Protein AF-A0A3M2BJX8-F1 (afdb_monomer_lite)

Structure (mmCIF, N/CA/C/O backbone):
data_AF-A0A3M2BJX8-F1
#
_entry.id   AF-A0A3M2BJX8-F1
#
loop_
_atom_site.group_PDB
_atom_site.id
_atom_site.type_symbol
_atom_site.label_atom_id
_atom_site.label_alt_id
_atom_site.label_comp_id
_atom_site.label_asym_id
_atom_site.label_entity_id
_atom_site.label_seq_id
_atom_site.pdbx_PDB_ins_code
_atom_site.Cartn_x
_atom_site.Cartn_y
_atom_site.Cartn_z
_atom_site.occupancy
_atom_site.B_iso_or_equiv
_atom_site.auth_seq_id
_atom_site.auth_comp_id
_atom_site.auth_asym_id
_atom_site.auth_atom_id
_atom_site.pdbx_PDB_model_num
ATOM 1 N N . MET A 1 1 ? -5.588 -3.316 12.699 1.00 92.38 1 MET A N 1
ATOM 2 C CA . MET A 1 1 ? -4.534 -2.305 12.518 1.00 92.38 1 MET A CA 1
ATOM 3 C C . MET A 1 1 ? -3.690 -2.720 11.338 1.00 92.38 1 MET A C 1
ATOM 5 O O . MET A 1 1 ? -3.157 -3.820 11.353 1.00 92.38 1 MET A O 1
ATOM 9 N N . LEU A 1 2 ? -3.615 -1.872 10.319 1.00 94.94 2 LEU A N 1
ATOM 10 C CA . LEU A 1 2 ? -2.756 -2.067 9.160 1.00 94.94 2 LEU A CA 1
ATOM 11 C C . LEU A 1 2 ? -1.336 -1.611 9.515 1.00 94.94 2 LEU A C 1
ATOM 13 O O . LEU A 1 2 ? -1.158 -0.481 9.973 1.00 94.94 2 LEU A O 1
ATOM 17 N N . LYS A 1 3 ? -0.360 -2.497 9.307 1.00 96.56 3 LYS A N 1
ATOM 18 C CA . LYS A 1 3 ? 1.063 -2.248 9.577 1.00 96.56 3 LYS A CA 1
ATOM 19 C C . LYS A 1 3 ? 1.874 -2.069 8.302 1.00 96.56 3 LYS A C 1
ATOM 21 O O . LYS A 1 3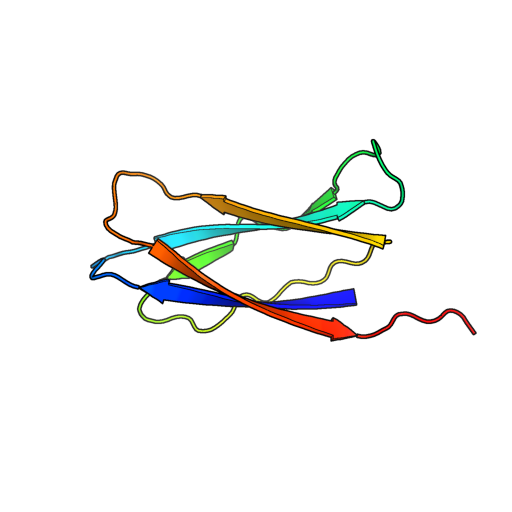 ? 2.812 -1.281 8.254 1.00 96.56 3 LYS A O 1
ATOM 26 N N . ARG A 1 4 ? 1.562 -2.848 7.263 1.00 97.56 4 ARG A N 1
ATOM 27 C CA . ARG A 1 4 ? 2.323 -2.836 6.009 1.00 97.56 4 ARG A CA 1
ATOM 28 C C . ARG A 1 4 ? 1.445 -3.101 4.807 1.00 97.56 4 ARG A C 1
ATOM 30 O O . ARG A 1 4 ? 0.481 -3.864 4.878 1.00 97.56 4 ARG A O 1
ATOM 37 N N . VAL A 1 5 ? 1.849 -2.520 3.685 1.00 97.69 5 VAL A N 1
ATOM 38 C CA . VAL A 1 5 ? 1.286 -2.806 2.365 1.00 97.69 5 VAL A CA 1
ATOM 39 C C . VAL A 1 5 ? 2.405 -3.321 1.477 1.00 97.69 5 VAL A C 1
ATOM 41 O O . VAL A 1 5 ? 3.418 -2.646 1.318 1.00 97.69 5 VAL A O 1
ATOM 44 N N . TYR A 1 6 ? 2.207 -4.498 0.888 1.00 97.50 6 TYR A N 1
ATOM 45 C CA . TYR A 1 6 ? 3.106 -5.127 -0.079 1.00 97.50 6 TYR A CA 1
ATOM 46 C C . TYR A 1 6 ? 2.466 -5.045 -1.470 1.00 97.50 6 TYR A C 1
ATOM 48 O O . TYR A 1 6 ? 1.751 -5.975 -1.868 1.00 97.50 6 TYR A O 1
ATOM 56 N N . PRO A 1 7 ? 2.634 -3.933 -2.201 1.00 95.69 7 PRO A N 1
ATOM 57 C CA . PRO A 1 7 ? 2.108 -3.815 -3.552 1.00 95.69 7 PRO A CA 1
ATOM 58 C C . PRO A 1 7 ? 2.941 -4.661 -4.526 1.00 95.69 7 PRO A C 1
ATOM 60 O O . PRO A 1 7 ? 4.149 -4.827 -4.362 1.00 95.69 7 PRO A O 1
ATOM 63 N N . LYS A 1 8 ? 2.292 -5.204 -5.557 1.00 94.38 8 LYS A N 1
ATOM 64 C CA . LYS A 1 8 ? 2.940 -5.971 -6.624 1.00 94.38 8 LYS A CA 1
ATOM 65 C C . LYS A 1 8 ? 2.696 -5.297 -7.959 1.00 94.38 8 LYS A C 1
ATOM 67 O O . LYS A 1 8 ? 1.563 -5.239 -8.440 1.00 94.38 8 LYS A O 1
ATOM 72 N N . PHE A 1 9 ? 3.771 -4.853 -8.585 1.00 91.69 9 PHE A N 1
ATOM 73 C CA . PHE A 1 9 ? 3.733 -4.204 -9.887 1.00 91.69 9 PHE A CA 1
ATOM 74 C C . PHE A 1 9 ? 4.310 -5.124 -10.963 1.00 91.69 9 PHE A C 1
ATOM 76 O O . PHE A 1 9 ? 5.194 -5.936 -10.694 1.00 91.69 9 PHE A O 1
ATOM 83 N N . ALA A 1 10 ? 3.803 -4.987 -12.183 1.00 88.50 10 ALA A N 1
ATOM 84 C CA . ALA A 1 10 ? 4.400 -5.536 -13.392 1.00 88.50 10 ALA A CA 1
ATOM 85 C C . ALA A 1 10 ? 4.704 -4.397 -14.371 1.00 88.50 10 ALA A C 1
ATOM 87 O O . ALA A 1 10 ? 3.980 -3.404 -14.406 1.00 88.50 10 ALA A O 1
ATOM 88 N N . GLY A 1 11 ? 5.754 -4.562 -15.177 1.00 77.00 11 GLY A N 1
ATOM 89 C CA . GLY A 1 11 ? 6.222 -3.556 -16.135 1.00 77.00 11 GLY A CA 1
ATOM 90 C C . GLY A 1 11 ? 7.665 -3.128 -15.869 1.00 77.00 11 GLY A C 1
ATOM 91 O O . GLY A 1 11 ? 8.188 -3.319 -14.774 1.00 77.00 11 GLY A O 1
ATOM 92 N N . ASN A 1 12 ? 8.331 -2.595 -16.895 1.00 65.12 12 ASN A N 1
ATOM 93 C CA . ASN A 1 12 ? 9.676 -2.038 -16.770 1.00 65.12 12 ASN A CA 1
ATOM 94 C C . ASN A 1 12 ? 9.560 -0.529 -16.574 1.00 65.12 12 ASN A C 1
ATOM 96 O O . ASN A 1 12 ? 9.235 0.200 -17.508 1.00 65.12 12 ASN A O 1
ATOM 100 N N . THR A 1 13 ? 9.847 -0.066 -15.367 1.00 64.56 13 THR A N 1
ATOM 101 C CA . THR A 1 13 ? 9.825 1.357 -15.042 1.00 64.56 13 THR A CA 1
ATOM 102 C C . THR A 1 13 ? 11.142 1.723 -14.389 1.00 64.56 13 THR A C 1
ATOM 104 O O . THR A 1 13 ? 11.324 1.475 -13.202 1.00 64.56 13 THR A O 1
ATOM 107 N N . SER A 1 14 ? 12.086 2.284 -15.143 1.00 63.66 14 SER A N 1
ATOM 108 C CA . SER A 1 14 ? 13.342 2.793 -14.586 1.00 63.66 14 SER A CA 1
ATOM 109 C C . SER A 1 14 ? 13.505 4.283 -14.903 1.00 63.66 14 SER A C 1
ATOM 111 O O . SER A 1 14 ? 13.645 4.614 -16.082 1.00 63.66 14 SER A O 1
ATOM 113 N N . PRO A 1 15 ? 13.509 5.176 -13.886 1.00 64.19 15 PRO A N 1
ATOM 114 C CA . PRO A 1 15 ? 13.060 4.961 -12.503 1.00 64.19 15 PRO A CA 1
ATOM 115 C C . PRO A 1 15 ? 11.524 4.988 -12.401 1.00 64.19 15 PRO A C 1
ATOM 117 O O . PRO A 1 15 ? 10.878 5.918 -12.875 1.00 64.19 15 PRO A O 1
ATOM 120 N N . GLY A 1 16 ? 10.937 3.965 -11.780 1.00 80.44 16 GLY A N 1
ATOM 121 C CA . GLY A 1 16 ? 9.500 3.877 -11.529 1.00 80.44 16 GLY A CA 1
ATOM 122 C C . GLY A 1 16 ? 9.192 4.075 -10.061 1.00 80.44 16 GLY A C 1
ATOM 123 O O . GLY A 1 16 ? 9.312 3.132 -9.280 1.00 80.44 16 GLY A O 1
ATOM 124 N N . THR A 1 17 ? 8.823 5.293 -9.683 1.00 90.12 17 THR A N 1
ATOM 125 C CA . THR A 1 17 ? 8.338 5.585 -8.336 1.00 90.12 17 THR A CA 1
ATOM 126 C C . THR A 1 17 ? 6.849 5.878 -8.368 1.00 90.12 17 THR A C 1
ATOM 128 O O . THR A 1 17 ? 6.339 6.519 -9.285 1.00 90.12 17 THR A O 1
ATOM 131 N N . VAL A 1 18 ? 6.151 5.408 -7.341 1.00 92.12 18 VAL A N 1
ATOM 132 C CA . VAL A 1 18 ? 4.745 5.728 -7.090 1.00 92.12 18 VAL A CA 1
ATOM 133 C C . VAL A 1 18 ? 4.599 6.283 -5.682 1.00 92.12 18 VAL A C 1
ATOM 135 O O . VAL A 1 18 ? 5.424 6.038 -4.802 1.00 92.12 18 VAL A O 1
ATOM 138 N N . GLN A 1 19 ? 3.545 7.055 -5.478 1.00 95.31 19 GLN A N 1
ATOM 139 C CA . GLN A 1 19 ? 3.130 7.580 -4.193 1.00 95.31 19 GLN A CA 1
ATOM 140 C C . GLN A 1 19 ? 1.994 6.714 -3.663 1.00 95.31 19 GLN A C 1
ATOM 142 O O . GLN A 1 19 ? 0.962 6.555 -4.313 1.00 95.31 19 GLN A O 1
ATOM 147 N N . ILE A 1 20 ? 2.186 6.136 -2.482 1.00 96.44 20 ILE A N 1
ATOM 148 C CA . ILE A 1 20 ? 1.208 5.259 -1.842 1.00 96.44 20 ILE A CA 1
ATOM 149 C C . ILE A 1 20 ? 0.670 5.958 -0.605 1.00 96.44 20 ILE A C 1
ATOM 151 O O . ILE A 1 20 ? 1.436 6.368 0.257 1.00 96.44 20 ILE A O 1
ATOM 155 N N . SER A 1 21 ? -0.645 6.085 -0.489 1.00 97.81 21 SER A N 1
ATOM 156 C CA . SER A 1 21 ? -1.305 6.556 0.729 1.00 97.81 21 SER A CA 1
ATOM 157 C C . SER A 1 21 ? -2.265 5.490 1.237 1.00 97.81 21 SER A C 1
ATOM 159 O O . SER A 1 21 ? -2.989 4.869 0.454 1.00 97.81 21 SER A O 1
ATOM 161 N N . VAL A 1 22 ? -2.291 5.290 2.550 1.00 97.94 22 VAL A N 1
ATOM 162 C CA . VAL A 1 22 ? -3.243 4.391 3.211 1.00 97.94 22 VAL A CA 1
ATOM 163 C C . VAL A 1 22 ? -4.240 5.216 4.001 1.00 97.94 22 VAL A C 1
ATOM 165 O O . VAL A 1 22 ? -3.877 6.216 4.613 1.00 97.94 22 VAL A O 1
ATOM 168 N N . GLY A 1 23 ? -5.506 4.832 3.951 1.00 97.19 23 GLY A N 1
ATOM 169 C CA . GLY A 1 23 ? -6.588 5.545 4.604 1.00 97.19 23 GLY A CA 1
ATOM 170 C C . GLY A 1 23 ? -7.407 4.631 5.498 1.00 97.19 23 GLY A C 1
ATOM 171 O O . GLY A 1 23 ? -7.456 3.420 5.277 1.00 97.19 23 GLY A O 1
ATOM 172 N N . ALA A 1 24 ? -8.062 5.213 6.495 1.00 96.75 24 ALA A N 1
ATOM 173 C CA . ALA A 1 24 ? -9.030 4.506 7.317 1.00 96.75 24 ALA A CA 1
ATOM 174 C C . ALA A 1 24 ? -10.234 5.384 7.670 1.00 96.75 24 ALA A C 1
ATOM 176 O O . ALA A 1 24 ? -10.112 6.603 7.809 1.00 96.75 24 ALA A O 1
ATOM 177 N N . GLN A 1 25 ? -11.391 4.739 7.814 1.00 96.31 25 GLN A N 1
ATOM 178 C CA . GLN A 1 25 ? -12.644 5.339 8.280 1.00 96.31 25 GLN A CA 1
ATOM 179 C C . GLN A 1 25 ? -13.393 4.350 9.192 1.00 96.31 25 GLN A C 1
ATOM 181 O O . GLN A 1 25 ? -13.282 3.128 9.036 1.00 96.31 25 GLN A O 1
ATOM 186 N N . ASP A 1 26 ? -14.192 4.870 10.123 1.00 93.44 26 ASP A N 1
ATOM 187 C CA . ASP A 1 26 ? -14.925 4.053 11.104 1.00 93.44 26 ASP A CA 1
ATOM 188 C C . ASP A 1 26 ? -16.356 3.705 10.674 1.00 93.44 26 ASP A C 1
ATOM 190 O O . ASP A 1 26 ? -16.912 2.680 11.085 1.00 93.44 26 ASP A O 1
ATOM 194 N N . TYR A 1 27 ? -16.949 4.526 9.812 1.00 93.31 27 TYR A N 1
ATOM 195 C CA . TYR A 1 27 ? -18.292 4.340 9.275 1.00 93.31 27 TYR A CA 1
ATOM 196 C C . TYR A 1 27 ? -18.332 4.679 7.784 1.00 93.31 27 TYR A C 1
ATOM 198 O O . TYR A 1 27 ? -17.484 5.411 7.271 1.00 93.31 27 TYR A O 1
ATOM 206 N N . VAL A 1 28 ? -19.304 4.091 7.085 1.00 90.12 28 VAL A N 1
ATOM 207 C CA . VAL A 1 28 ? -19.548 4.357 5.662 1.00 90.12 28 VAL A CA 1
ATOM 208 C C . VAL A 1 28 ? -19.967 5.824 5.519 1.00 90.12 28 VAL A C 1
ATOM 210 O O . VAL A 1 28 ? -20.786 6.281 6.308 1.00 90.12 28 VAL A O 1
ATOM 213 N N . GLU A 1 29 ? -19.386 6.544 4.555 1.00 91.75 29 GLU A N 1
ATOM 214 C CA . GLU A 1 29 ? -19.530 8.004 4.333 1.00 91.75 29 GLU A CA 1
ATOM 215 C C . GLU A 1 29 ? -18.811 8.925 5.339 1.00 91.75 29 GLU A C 1
ATOM 217 O O . GLU A 1 29 ? -18.900 10.148 5.233 1.00 91.75 29 GLU A O 1
ATOM 222 N N . GLY A 1 30 ? -18.056 8.370 6.290 1.00 92.81 30 GLY A N 1
ATOM 223 C CA . GLY A 1 30 ? -17.182 9.164 7.154 1.00 92.81 30 GLY A CA 1
ATOM 224 C C . GLY A 1 30 ? -15.963 9.735 6.417 1.00 92.81 30 GLY A C 1
ATOM 225 O O . GLY A 1 30 ? -15.611 9.275 5.329 1.00 92.81 30 GLY A O 1
ATOM 226 N N . PRO A 1 31 ? -15.271 10.731 7.003 1.00 95.88 31 PRO A N 1
ATOM 227 C CA . PRO A 1 31 ? -14.016 11.213 6.445 1.00 95.88 31 PRO A CA 1
ATOM 228 C C . PRO A 1 31 ? -12.944 10.116 6.505 1.00 95.88 31 PRO A C 1
ATOM 230 O O . PRO A 1 31 ? -12.791 9.431 7.518 1.00 95.88 31 PRO A O 1
ATOM 233 N N . ILE A 1 32 ? -12.161 9.989 5.434 1.00 96.94 32 ILE A N 1
ATOM 234 C CA . ILE A 1 32 ? -10.996 9.102 5.400 1.00 96.94 32 ILE A CA 1
ATOM 235 C C . ILE A 1 32 ? -9.810 9.846 6.013 1.00 96.94 32 ILE A C 1
ATOM 237 O O . ILE A 1 32 ? -9.380 10.878 5.492 1.00 96.94 32 ILE A O 1
ATOM 241 N N . THR A 1 33 ? -9.253 9.308 7.094 1.00 96.44 33 THR A N 1
ATOM 242 C CA . THR A 1 33 ? -7.960 9.770 7.613 1.00 96.44 33 THR A CA 1
ATOM 243 C C . THR A 1 33 ? -6.863 9.129 6.782 1.00 96.44 33 THR A C 1
ATOM 245 O O . THR A 1 33 ? -6.778 7.905 6.747 1.00 96.44 33 THR A O 1
ATOM 248 N N . TRP A 1 34 ? -6.040 9.929 6.107 1.00 96.69 34 TRP A N 1
ATOM 249 C CA . TRP A 1 34 ? -4.949 9.441 5.261 1.00 96.69 34 TRP A CA 1
ATOM 250 C C . TRP A 1 34 ? -3.599 9.500 5.978 1.00 96.69 34 TRP A C 1
ATOM 252 O O . TRP A 1 34 ? -3.301 10.456 6.690 1.00 96.69 34 TRP A O 1
ATOM 262 N N . GLN A 1 35 ? -2.758 8.502 5.722 1.00 97.44 35 GLN A N 1
ATOM 263 C CA . GLN A 1 35 ? -1.344 8.464 6.071 1.00 97.44 35 GLN A CA 1
ATOM 264 C C . GLN A 1 35 ? -0.511 8.304 4.791 1.00 97.44 35 GLN A C 1
ATOM 266 O O . GLN A 1 35 ? -0.827 7.472 3.934 1.00 97.44 35 GLN A O 1
ATOM 271 N N . GLY A 1 36 ? 0.557 9.094 4.678 1.00 95.38 36 GLY A N 1
ATOM 272 C CA . GLY A 1 36 ? 1.373 9.220 3.469 1.00 95.38 36 GLY A CA 1
ATOM 273 C C . GLY A 1 36 ? 1.253 10.619 2.837 1.00 95.38 36 GLY A C 1
ATOM 274 O O . GLY A 1 36 ? 0.808 11.548 3.516 1.00 95.38 36 GLY A O 1
ATOM 275 N N . PRO A 1 37 ? 1.643 10.788 1.560 1.00 95.88 37 PRO A N 1
ATOM 276 C CA . PRO A 1 37 ? 2.099 9.734 0.656 1.00 95.88 37 PRO A CA 1
ATOM 277 C C . PRO A 1 37 ? 3.489 9.193 1.017 1.00 95.88 37 PRO A C 1
ATOM 279 O O . PRO A 1 37 ? 4.389 9.934 1.404 1.00 95.88 37 PRO A O 1
ATOM 282 N N . PHE A 1 38 ? 3.658 7.885 0.866 1.00 96.50 38 PHE A N 1
ATOM 283 C CA . PHE A 1 38 ? 4.930 7.181 0.930 1.00 96.50 38 PHE A CA 1
ATOM 284 C C . PHE A 1 38 ? 5.468 7.001 -0.486 1.00 96.50 38 PHE A C 1
ATOM 286 O O . PHE A 1 38 ? 4.773 6.465 -1.350 1.00 96.50 38 PHE A O 1
ATOM 293 N N . THR A 1 39 ? 6.712 7.408 -0.720 1.00 94.94 39 THR A N 1
ATOM 294 C CA . THR A 1 39 ? 7.384 7.124 -1.991 1.00 94.94 39 THR A CA 1
ATOM 295 C C . THR A 1 39 ? 7.819 5.664 -2.013 1.00 94.94 39 THR A C 1
ATOM 297 O O . THR A 1 39 ? 8.521 5.222 -1.109 1.00 94.94 39 THR A O 1
ATOM 300 N N . PHE A 1 40 ? 7.399 4.935 -3.045 1.00 93.75 40 PHE A N 1
ATOM 301 C CA . PHE A 1 40 ? 7.706 3.525 -3.255 1.00 93.75 40 PHE A CA 1
ATOM 302 C C . PHE A 1 40 ? 8.397 3.339 -4.604 1.00 93.75 40 PHE A C 1
ATOM 304 O O . PHE A 1 40 ? 7.847 3.698 -5.649 1.00 93.75 40 PHE A O 1
ATOM 311 N N . ASN A 1 41 ? 9.598 2.773 -4.594 1.00 92.00 41 ASN A N 1
ATOM 312 C CA . ASN A 1 41 ? 10.337 2.402 -5.789 1.00 92.00 41 ASN A CA 1
ATOM 313 C C . ASN A 1 41 ? 9.950 0.987 -6.230 1.00 92.00 41 ASN A C 1
ATOM 315 O O . ASN A 1 41 ? 10.303 0.006 -5.578 1.00 92.00 41 ASN A O 1
ATOM 319 N N . ILE A 1 42 ? 9.286 0.888 -7.383 1.00 90.19 42 ILE A N 1
ATOM 320 C CA . ILE A 1 42 ? 8.721 -0.355 -7.925 1.00 90.19 42 ILE A CA 1
ATOM 321 C C . ILE A 1 42 ? 9.753 -1.493 -8.028 1.00 90.19 42 ILE A C 1
ATOM 323 O O . ILE A 1 42 ? 9.400 -2.655 -7.835 1.00 90.19 42 ILE A O 1
ATOM 327 N N . ASN A 1 43 ? 11.022 -1.183 -8.316 1.00 86.38 43 ASN A N 1
ATOM 328 C CA . ASN A 1 43 ? 12.050 -2.203 -8.561 1.00 86.38 43 ASN A CA 1
ATOM 329 C C . ASN A 1 43 ? 12.919 -2.523 -7.340 1.00 86.38 43 ASN A C 1
ATOM 331 O O . ASN A 1 43 ? 13.740 -3.438 -7.406 1.00 86.38 43 ASN A O 1
ATOM 335 N N . GLN A 1 44 ? 12.816 -1.734 -6.272 1.00 90.62 44 GLN A N 1
ATOM 336 C CA . GLN A 1 44 ? 13.705 -1.833 -5.110 1.00 90.62 44 GLN A CA 1
ATOM 337 C C . GLN A 1 44 ? 12.933 -2.192 -3.848 1.00 90.62 44 GLN A C 1
ATOM 339 O O . GLN A 1 44 ? 13.349 -3.074 -3.092 1.00 90.62 44 GLN A O 1
ATOM 344 N N . ASP A 1 45 ? 11.798 -1.534 -3.644 1.00 94.06 45 ASP A N 1
ATOM 345 C CA . ASP A 1 45 ? 11.033 -1.657 -2.422 1.00 94.06 45 ASP A CA 1
ATOM 346 C C . ASP A 1 45 ? 10.116 -2.878 -2.482 1.00 94.06 45 ASP A C 1
ATOM 348 O O . ASP A 1 45 ? 9.671 -3.330 -3.537 1.00 94.06 45 ASP A O 1
ATOM 352 N N . ARG A 1 46 ? 9.836 -3.448 -1.309 1.00 94.38 46 ARG A N 1
ATOM 353 C CA . ARG A 1 46 ? 8.947 -4.615 -1.169 1.00 94.38 46 ARG A CA 1
ATOM 354 C C . ARG A 1 46 ? 7.641 -4.281 -0.471 1.00 94.38 46 ARG A C 1
ATOM 356 O O . ARG A 1 46 ? 6.642 -4.960 -0.689 1.00 94.38 46 ARG A O 1
ATOM 363 N N . TYR A 1 47 ? 7.672 -3.284 0.404 1.00 96.88 47 TYR A N 1
ATOM 364 C CA . TYR A 1 47 ? 6.523 -2.818 1.159 1.00 96.88 47 TYR A CA 1
ATOM 365 C C . TYR A 1 47 ? 6.704 -1.363 1.583 1.00 96.88 47 TYR A C 1
ATOM 367 O O . TYR A 1 47 ? 7.815 -0.838 1.555 1.00 96.88 47 TYR A O 1
ATOM 375 N N . ILE A 1 48 ? 5.607 -0.753 2.023 1.00 97.56 48 ILE A N 1
ATOM 376 C CA . ILE A 1 48 ? 5.627 0.451 2.856 1.00 97.56 48 ILE A CA 1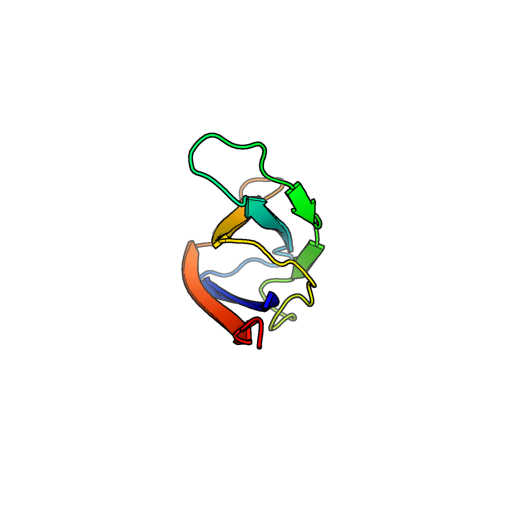
ATOM 377 C C . ILE A 1 48 ? 5.243 0.082 4.291 1.00 97.56 48 ILE A C 1
ATOM 379 O O . ILE A 1 48 ? 4.377 -0.775 4.501 1.00 97.56 48 ILE A O 1
ATOM 383 N N . ASP A 1 49 ? 5.874 0.723 5.271 1.00 97.00 49 ASP A N 1
ATOM 384 C CA . ASP A 1 49 ? 5.416 0.690 6.659 1.00 97.00 49 ASP A CA 1
ATOM 385 C C . ASP A 1 49 ? 4.364 1.785 6.872 1.00 97.00 49 ASP A C 1
ATOM 387 O O . ASP A 1 49 ? 4.515 2.925 6.433 1.00 97.00 49 ASP A O 1
ATOM 391 N N . CYS A 1 50 ? 3.284 1.437 7.558 1.00 94.56 50 CYS A N 1
ATOM 392 C CA . CYS A 1 50 ? 2.214 2.347 7.938 1.00 94.56 50 CYS A CA 1
ATOM 393 C C . CYS A 1 50 ? 1.645 1.931 9.297 1.00 94.56 50 CYS A C 1
ATOM 395 O O . CYS A 1 50 ? 1.917 0.845 9.797 1.00 94.56 50 CYS A O 1
ATOM 397 N N . LEU A 1 51 ? 0.893 2.811 9.945 1.00 93.69 51 LEU A N 1
ATOM 398 C CA . LEU A 1 51 ? 0.260 2.488 11.216 1.00 93.69 51 LEU A CA 1
ATOM 399 C C . LEU A 1 51 ? -1.088 3.181 11.269 1.00 93.69 51 LEU A C 1
ATOM 401 O O . LEU A 1 51 ? -1.207 4.310 11.741 1.00 93.69 51 LEU A O 1
ATOM 405 N N . ILE A 1 52 ? -2.098 2.493 10.747 1.00 94.44 52 ILE A N 1
ATOM 406 C CA . ILE A 1 52 ? -3.450 3.030 10.678 1.00 94.44 52 ILE A CA 1
ATOM 407 C C . ILE A 1 52 ? -4.478 1.990 11.121 1.00 94.44 52 ILE A C 1
ATOM 409 O O . ILE A 1 52 ? -4.366 0.790 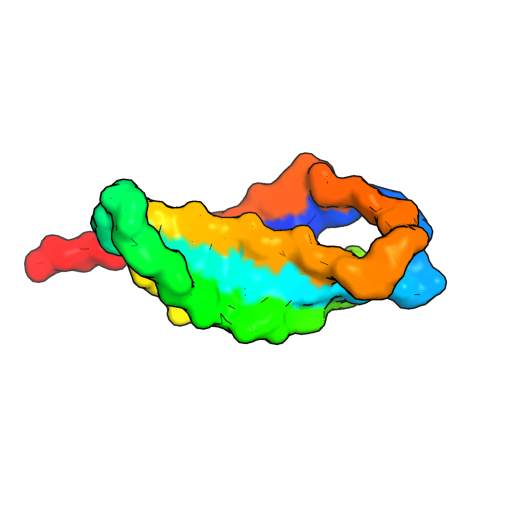10.850 1.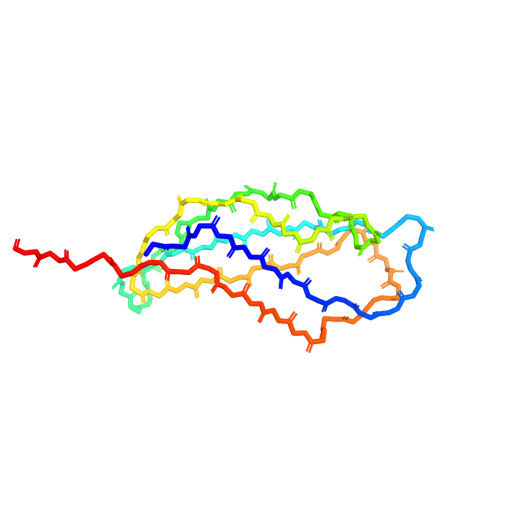00 94.44 52 ILE A O 1
ATOM 413 N N . SER A 1 53 ? -5.486 2.441 11.859 1.00 93.94 53 SER A N 1
ATOM 414 C CA . SER A 1 53 ? -6.590 1.623 12.346 1.00 93.94 53 SER A CA 1
ATOM 415 C C . SER A 1 53 ? -7.921 2.254 11.957 1.00 93.94 53 SER A C 1
ATOM 417 O O . SER A 1 53 ? -8.058 3.470 11.879 1.00 93.94 53 SER A O 1
ATOM 419 N N . GLY A 1 54 ? -8.894 1.396 11.687 1.00 92.19 54 GLY A N 1
ATOM 420 C CA . GLY A 1 54 ? -10.264 1.766 11.367 1.00 92.19 54 GLY A CA 1
ATOM 421 C C . GLY A 1 54 ? -11.008 0.552 10.832 1.00 92.19 54 GLY A C 1
ATOM 422 O O . GLY A 1 54 ? -10.405 -0.496 10.571 1.00 92.19 54 GLY A O 1
ATOM 423 N N . ARG A 1 55 ? -12.327 0.679 10.702 1.00 92.12 55 ARG A N 1
ATOM 424 C CA . ARG A 1 55 ? -13.194 -0.414 10.241 1.00 92.12 55 ARG A CA 1
ATOM 425 C C . ARG A 1 55 ? -13.090 -0.650 8.736 1.00 92.12 55 ARG A C 1
ATOM 427 O O . ARG A 1 55 ? -13.151 -1.794 8.298 1.00 92.12 55 ARG A O 1
ATOM 434 N N . TYR A 1 56 ? -12.933 0.416 7.960 1.00 94.50 56 TYR A N 1
ATOM 435 C CA . TYR A 1 56 ? -12.743 0.344 6.517 1.00 94.50 56 TYR A CA 1
ATOM 436 C C . TYR A 1 56 ? -11.385 0.933 6.164 1.00 94.50 56 TYR A C 1
ATOM 438 O O . TYR A 1 56 ? -10.998 1.968 6.707 1.00 94.50 56 TYR A O 1
ATOM 446 N N . LEU A 1 57 ? -10.682 0.273 5.248 1.00 95.12 57 LEU A N 1
ATOM 447 C CA . LEU A 1 57 ? -9.362 0.677 4.782 1.00 95.12 57 LEU A CA 1
ATOM 448 C C . LEU A 1 57 ? -9.452 1.189 3.345 1.00 95.12 57 LEU A C 1
ATOM 450 O O . LEU A 1 57 ? -10.197 0.647 2.530 1.00 95.12 57 LEU A O 1
ATOM 454 N N . ALA A 1 58 ? -8.655 2.204 3.037 1.00 95.88 58 ALA A N 1
ATOM 455 C CA . ALA A 1 58 ? -8.469 2.733 1.697 1.00 95.88 58 ALA A CA 1
ATOM 456 C C . ALA A 1 58 ? -6.994 2.614 1.295 1.00 95.88 58 ALA A C 1
ATOM 458 O O . ALA A 1 58 ? -6.097 2.813 2.113 1.00 95.88 58 ALA A O 1
ATOM 459 N N . LEU A 1 59 ? -6.744 2.305 0.026 1.00 96.38 59 LEU A N 1
ATOM 460 C CA . LEU A 1 59 ? -5.412 2.294 -0.567 1.00 96.38 59 LEU A CA 1
ATOM 461 C C . LEU A 1 59 ? -5.446 3.187 -1.800 1.00 96.38 59 LEU A C 1
ATOM 463 O O . LEU A 1 59 ? -6.265 2.980 -2.693 1.00 96.38 59 LEU A O 1
ATOM 467 N N . LYS A 1 60 ? -4.558 4.176 -1.841 1.00 96.25 60 LYS A N 1
ATOM 468 C CA . LYS A 1 60 ? -4.393 5.081 -2.973 1.00 96.25 60 LYS A CA 1
ATOM 469 C C . LYS A 1 60 ? -2.973 4.949 -3.502 1.00 96.25 60 LYS A C 1
ATOM 471 O O . LYS A 1 60 ? -2.026 5.077 -2.732 1.00 96.25 60 LYS A O 1
ATOM 476 N N . ILE A 1 61 ? -2.844 4.668 -4.794 1.00 94.31 61 ILE A N 1
ATOM 477 C CA . ILE A 1 61 ? -1.563 4.556 -5.495 1.00 94.31 61 ILE A CA 1
ATOM 478 C C . ILE A 1 61 ? -1.611 5.539 -6.654 1.00 94.31 61 ILE A C 1
ATOM 480 O O . ILE A 1 61 ? -2.484 5.449 -7.514 1.00 94.31 61 ILE A O 1
ATOM 484 N N . GLU A 1 62 ? -0.691 6.490 -6.641 1.00 92.69 62 GLU A N 1
ATOM 485 C CA . GLU A 1 62 ? -0.610 7.584 -7.599 1.00 92.69 62 GLU A CA 1
ATOM 486 C C . GLU A 1 62 ? 0.775 7.575 -8.240 1.00 92.69 62 GLU A C 1
ATOM 488 O O . GLU A 1 62 ? 1.784 7.396 -7.561 1.00 92.69 62 GLU A O 1
ATOM 493 N N . GLU A 1 63 ? 0.848 7.802 -9.545 1.00 88.06 63 GLU A N 1
ATOM 494 C CA . GLU A 1 63 ? 2.108 8.124 -10.207 1.00 88.06 63 GLU A CA 1
ATOM 495 C C . GLU A 1 63 ? 2.190 9.618 -10.504 1.00 88.06 63 GLU A C 1
ATOM 497 O O . GLU A 1 63 ? 1.178 10.303 -10.657 1.00 88.06 63 GLU A O 1
ATOM 502 N N . GLN A 1 64 ? 3.415 10.121 -10.622 1.00 79.31 64 GLN A N 1
ATOM 503 C CA . GLN A 1 64 ? 3.665 11.409 -11.253 1.00 79.31 64 GLN A CA 1
ATOM 504 C C . GLN A 1 64 ? 4.290 11.148 -12.620 1.00 79.31 64 GLN A C 1
ATOM 506 O O . GLN A 1 64 ? 5.490 10.906 -12.723 1.00 79.31 64 GLN A O 1
ATOM 511 N N . GLY A 1 65 ? 3.469 11.167 -13.668 1.00 77.75 65 GLY A N 1
ATOM 512 C CA . GLY A 1 65 ? 3.914 10.968 -15.046 1.00 77.75 65 GLY A CA 1
ATOM 513 C C . GLY A 1 65 ? 3.100 9.909 -15.777 1.00 77.75 65 GLY A C 1
ATOM 514 O O . GLY A 1 65 ? 1.943 9.684 -15.453 1.00 77.75 65 GLY A O 1
ATOM 515 N N . ASN A 1 66 ? 3.717 9.313 -16.794 1.00 76.50 66 ASN A N 1
ATOM 516 C CA . ASN A 1 66 ? 3.147 8.234 -17.594 1.00 76.50 66 ASN A CA 1
ATOM 517 C C . ASN A 1 66 ? 4.150 7.077 -17.597 1.00 76.50 66 ASN A C 1
ATOM 519 O O . ASN A 1 66 ? 4.934 6.925 -18.540 1.00 76.50 66 ASN A O 1
ATOM 523 N N . LEU A 1 67 ? 4.225 6.350 -16.483 1.00 78.62 67 LEU A N 1
ATOM 524 C CA . LEU A 1 67 ? 5.142 5.229 -16.342 1.00 78.62 67 LEU A CA 1
ATOM 525 C C . LEU A 1 67 ? 4.411 3.939 -16.754 1.00 78.62 67 LEU A C 1
ATOM 527 O O . LEU A 1 67 ? 3.293 3.694 -16.308 1.00 78.62 67 LEU A O 1
ATOM 531 N N . PRO A 1 68 ? 5.019 3.071 -17.582 1.00 84.00 68 PRO A N 1
ATOM 532 C CA . PRO A 1 68 ? 4.373 1.843 -18.036 1.00 84.00 68 PRO A CA 1
ATOM 533 C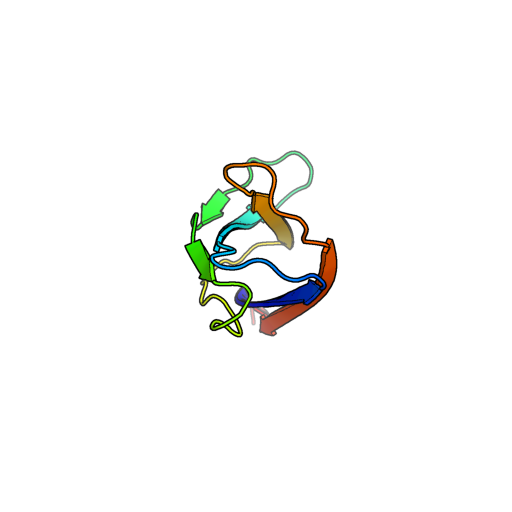 C . PRO A 1 68 ? 4.411 0.754 -16.947 1.00 84.00 68 PRO A C 1
ATOM 535 O O . PRO A 1 68 ? 5.163 -0.218 -17.051 1.00 84.00 68 PRO A O 1
ATOM 538 N N . TRP A 1 69 ? 3.604 0.910 -15.896 1.00 86.5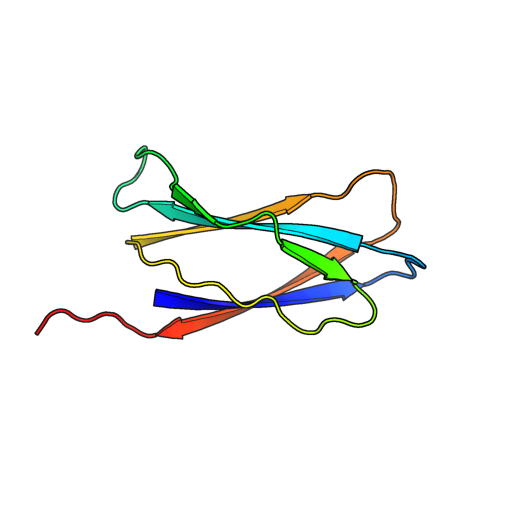6 69 TRP A N 1
ATOM 539 C CA . TRP A 1 69 ? 3.375 -0.110 -14.870 1.00 86.56 69 TRP A CA 1
ATOM 540 C C . TRP A 1 69 ? 1.905 -0.516 -14.788 1.00 86.56 69 TRP A C 1
ATOM 542 O O . TRP A 1 69 ? 0.993 0.222 -15.150 1.00 86.56 69 TRP A O 1
ATOM 552 N N . ALA A 1 70 ? 1.681 -1.717 -14.268 1.00 88.81 70 ALA A N 1
ATOM 553 C CA . ALA A 1 70 ? 0.372 -2.210 -13.879 1.00 88.81 70 ALA A CA 1
ATOM 554 C C . ALA A 1 70 ? 0.432 -2.754 -12.449 1.00 88.81 70 ALA A C 1
ATOM 556 O O . ALA A 1 70 ? 1.353 -3.495 -12.094 1.00 88.81 70 ALA A O 1
ATOM 557 N N . LEU A 1 71 ? -0.565 -2.420 -11.628 1.00 91.25 71 LEU A N 1
ATOM 558 C CA . LEU A 1 71 ? -0.752 -3.055 -10.327 1.00 91.25 71 LEU A CA 1
ATOM 559 C C . LEU A 1 71 ? -1.372 -4.439 -10.543 1.00 91.25 71 LEU A C 1
ATOM 561 O O . LEU A 1 71 ? -2.502 -4.559 -11.006 1.00 91.25 71 LEU A O 1
ATOM 565 N N . THR A 1 72 ? -0.632 -5.486 -10.197 1.00 94.31 72 THR A N 1
ATOM 566 C CA . THR A 1 72 ? -1.077 -6.884 -10.354 1.00 94.31 72 THR A CA 1
ATOM 567 C C . THR A 1 72 ? -1.716 -7.450 -9.092 1.00 94.31 72 THR A C 1
ATOM 569 O O . THR A 1 72 ? -2.439 -8.440 -9.149 1.00 94.31 72 THR A O 1
ATOM 572 N N . GLY A 1 73 ? -1.466 -6.828 -7.944 1.00 95.12 73 GLY A N 1
ATOM 573 C CA . GLY A 1 73 ? -2.076 -7.198 -6.677 1.00 95.12 73 GLY A CA 1
ATOM 574 C C . GLY A 1 73 ? -1.399 -6.507 -5.505 1.00 95.12 73 GLY A C 1
ATOM 575 O O . GLY A 1 73 ? -0.450 -5.743 -5.674 1.00 95.12 73 GLY A O 1
ATOM 576 N N . TYR A 1 74 ? -1.879 -6.789 -4.301 1.00 96.69 74 TYR A N 1
ATOM 577 C CA . TYR A 1 74 ? -1.288 -6.299 -3.062 1.00 96.69 74 TYR A CA 1
ATOM 578 C C . TYR A 1 74 ? -1.577 -7.268 -1.914 1.00 96.69 74 TYR A C 1
ATOM 580 O O . TYR A 1 74 ? -2.535 -8.040 -1.963 1.00 96.69 74 TYR A O 1
ATOM 588 N N . VAL A 1 75 ? -0.741 -7.227 -0.878 1.00 97.75 75 VAL A N 1
ATOM 589 C CA . VAL A 1 75 ? -0.977 -7.915 0.399 1.00 97.75 75 VAL A CA 1
ATOM 590 C C . VAL A 1 75 ? -0.969 -6.881 1.516 1.00 97.75 75 VAL A C 1
ATOM 592 O O . VAL A 1 75 ? -0.140 -5.972 1.517 1.00 97.75 75 VAL A O 1
ATOM 595 N N . LEU A 1 76 ? -1.901 -7.020 2.454 1.00 96.44 76 LEU A N 1
ATOM 596 C CA . LEU A 1 76 ? -2.006 -6.168 3.632 1.00 96.44 76 LEU A CA 1
ATOM 597 C C . LEU A 1 76 ? -1.600 -6.976 4.866 1.00 96.44 76 LEU A C 1
ATOM 599 O O . LEU A 1 76 ? -2.159 -8.043 5.109 1.00 96.44 76 LEU A O 1
ATOM 603 N N . ASP A 1 77 ? -0.639 -6.466 5.633 1.00 97.06 77 ASP A N 1
ATOM 604 C CA . ASP A 1 77 ? -0.288 -6.999 6.953 1.00 97.06 77 ASP A CA 1
ATOM 605 C C . ASP A 1 77 ? -1.164 -6.303 7.999 1.00 97.06 77 ASP A C 1
ATOM 607 O O . ASP A 1 77 ? -0.974 -5.116 8.298 1.00 97.06 77 ASP A O 1
ATOM 611 N N . ILE A 1 78 ? -2.176 -7.026 8.483 1.00 94.50 78 ILE A N 1
ATOM 612 C CA . ILE A 1 78 ? -3.216 -6.509 9.371 1.00 94.50 78 ILE A CA 1
ATOM 613 C C . ILE A 1 78 ? -3.275 -7.369 10.628 1.00 94.50 78 ILE A C 1
ATOM 615 O O . ILE A 1 78 ? -3.500 -8.573 10.546 1.00 94.50 78 ILE A O 1
ATOM 619 N N . ASP A 1 79 ? -3.184 -6.716 11.784 1.00 93.31 79 ASP A N 1
ATOM 620 C CA . ASP A 1 79 ? -3.507 -7.334 13.070 1.00 93.31 79 ASP A CA 1
ATOM 621 C C . ASP A 1 79 ? -4.947 -7.017 13.472 1.00 93.31 79 ASP A C 1
ATOM 623 O O . ASP A 1 79 ? -5.426 -5.889 13.295 1.00 93.31 79 ASP A O 1
ATOM 627 N N . GLU A 1 80 ? -5.639 -7.982 14.067 1.00 87.69 80 GLU A N 1
ATOM 628 C CA . GLU A 1 80 ? -6.927 -7.722 14.698 1.00 87.69 80 GLU A CA 1
ATOM 629 C C . GLU A 1 80 ? -6.725 -6.841 15.937 1.00 87.69 80 GLU A C 1
ATOM 631 O O . GLU A 1 80 ? -5.924 -7.142 16.818 1.00 87.69 80 GLU A O 1
ATOM 636 N N . VAL A 1 81 ? -7.467 -5.737 16.008 1.00 80.81 81 VAL A N 1
ATOM 637 C CA . VAL A 1 81 ? -7.542 -4.913 17.220 1.00 80.81 81 VAL A CA 1
ATOM 638 C C . VAL A 1 81 ? -8.862 -5.262 17.885 1.00 80.81 81 VAL A C 1
ATOM 640 O O . VAL A 1 81 ? -9.848 -4.541 17.743 1.00 80.81 81 VAL A O 1
ATOM 643 N N . SER A 1 82 ? -8.912 -6.428 18.524 1.00 73.88 82 SER A N 1
ATOM 644 C CA . SER A 1 82 ? -10.073 -6.796 19.327 1.00 73.88 82 SER A CA 1
ATOM 645 C C . SER A 1 82 ? -10.020 -6.044 20.652 1.00 73.88 82 SER A C 1
ATOM 647 O O . SER A 1 82 ? -8.978 -5.969 21.307 1.00 73.88 82 SER A O 1
ATOM 649 N N . ARG A 1 83 ? -11.150 -5.447 21.025 1.00 59.25 83 ARG A N 1
ATOM 650 C CA . ARG A 1 83 ? -11.352 -4.807 22.322 1.00 59.25 83 ARG A CA 1
ATOM 651 C C . ARG A 1 83 ? -11.856 -5.888 23.279 1.00 59.25 83 ARG A C 1
ATOM 653 O O . ARG A 1 83 ? -13.004 -6.303 23.141 1.00 59.25 83 ARG A O 1
ATOM 660 N N . ILE A 1 84 ? -10.990 -6.350 24.184 1.00 49.22 84 ILE A N 1
ATOM 661 C CA . ILE A 1 84 ? -11.388 -7.143 25.362 1.00 49.22 84 ILE A CA 1
ATOM 662 C C . ILE A 1 84 ? -12.168 -6.234 26.316 1.00 49.22 84 ILE A C 1
ATOM 664 O O . ILE A 1 84 ? -11.760 -5.054 26.455 1.00 49.22 84 ILE A O 1
#

Radius of gyration: 13.9 Å; chains: 1; bounding box: 33×19×43 Å

Foldseek 3Di:
DWFKKFWAKDDDFVQDKKFKKKWADADPPGDTDIDDRDIDGNVPDGIDTDDDDYDDMDMDIGGDDDTPMDTPDMDTDDDDPDDD

Secondary structure (DSSP, 8-state):
-EEEEEEEEES--TT-EEEEEEEEESSTTSPPEEEEEEEEETTT---EEEEE--SEEEEEEEESS----EEEEEEEEE------

Sequence (84 aa):
MLKRVYPKFAGNTSPGTVQISVGAQDYVEGPITWQGPFTFNINQDRYIDCLISGRYLALKIEEQGNLPWALTGYVLDIDEVSRI

pLDDT: mean 90.18, std 9.91, range [49.22, 97.94]